Protein AF-A0A3D0MFG6-F1 (afdb_monomer_lite)

Structure (mmCIF, N/CA/C/O backbone):
data_AF-A0A3D0MFG6-F1
#
_entry.id   AF-A0A3D0MFG6-F1
#
loop_
_atom_site.group_PDB
_atom_site.id
_atom_site.type_symbol
_atom_site.label_atom_id
_atom_site.label_alt_id
_atom_site.label_comp_id
_atom_site.label_asym_id
_atom_site.label_entity_id
_atom_site.label_seq_id
_atom_site.pdbx_PDB_ins_code
_atom_site.Cartn_x
_atom_site.Cartn_y
_atom_site.Cartn_z
_atom_site.occupancy
_atom_site.B_iso_or_equiv
_atom_site.auth_seq_id
_atom_site.auth_comp_id
_atom_site.auth_asym_id
_atom_site.auth_atom_id
_atom_site.pdbx_PDB_model_num
ATOM 1 N N . LYS A 1 1 ?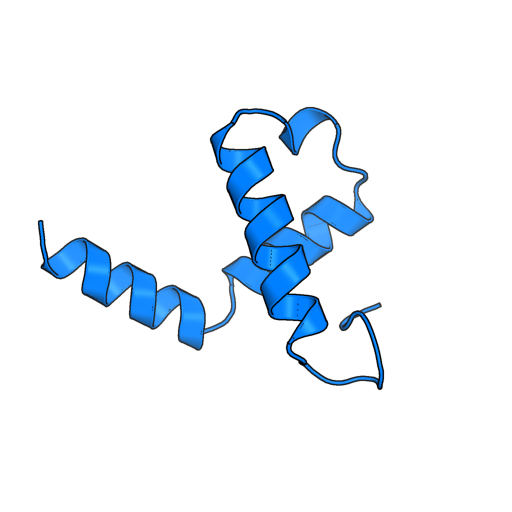 -1.779 -4.390 -12.019 1.00 79.25 1 LYS A N 1
ATOM 2 C CA . LYS A 1 1 ? -1.629 -5.507 -11.056 1.00 79.25 1 LYS A CA 1
ATOM 3 C C . LYS A 1 1 ? -2.436 -5.193 -9.806 1.00 79.25 1 LYS A C 1
ATOM 5 O O . LYS A 1 1 ? -2.454 -4.031 -9.395 1.00 79.25 1 LYS A O 1
ATOM 10 N N . GLU A 1 2 ? -3.161 -6.184 -9.298 1.00 89.38 2 GLU A N 1
ATOM 11 C CA . GLU A 1 2 ? -4.029 -6.054 -8.121 1.00 89.38 2 GLU A CA 1
ATOM 12 C C . GLU A 1 2 ? -3.236 -6.161 -6.813 1.00 89.38 2 GLU A C 1
ATOM 14 O O . GLU A 1 2 ? -3.447 -5.358 -5.911 1.00 89.38 2 GLU A O 1
ATOM 19 N N . PHE A 1 3 ? -2.254 -7.062 -6.778 1.00 94.31 3 PHE A N 1
ATOM 20 C CA . PHE A 1 3 ? -1.326 -7.264 -5.666 1.00 94.31 3 PHE A CA 1
ATOM 21 C C . PHE A 1 3 ? 0.124 -7.103 -6.127 1.00 94.31 3 PHE A C 1
ATOM 23 O O . PHE A 1 3 ? 0.417 -7.159 -7.329 1.00 94.31 3 PHE A O 1
ATOM 30 N N . LEU A 1 4 ? 1.037 -6.892 -5.180 1.00 93.81 4 LEU A N 1
ATOM 31 C CA . LEU A 1 4 ? 2.460 -6.717 -5.476 1.00 93.81 4 LEU A CA 1
ATOM 32 C C . LEU A 1 4 ? 3.162 -8.028 -5.830 1.00 93.81 4 LEU A C 1
ATOM 34 O O . LEU A 1 4 ? 4.047 -8.022 -6.687 1.00 93.81 4 LEU A O 1
ATOM 38 N N . VAL A 1 5 ? 2.782 -9.140 -5.197 1.00 95.69 5 VAL A N 1
ATOM 39 C CA . VAL A 1 5 ? 3.440 -10.438 -5.389 1.00 95.69 5 VAL A CA 1
ATOM 40 C C . VAL A 1 5 ? 2.480 -11.601 -5.141 1.00 95.69 5 VAL A C 1
ATOM 42 O O . VAL A 1 5 ? 1.562 -11.499 -4.333 1.00 95.69 5 VAL A O 1
ATOM 45 N N . ALA A 1 6 ? 2.727 -12.721 -5.825 1.00 94.56 6 ALA A N 1
ATOM 46 C CA . ALA A 1 6 ? 2.054 -14.004 -5.610 1.00 94.56 6 ALA A CA 1
ATOM 47 C C . ALA A 1 6 ? 0.517 -13.970 -5.729 1.00 94.56 6 ALA A C 1
ATOM 49 O O . ALA A 1 6 ? -0.158 -14.747 -5.052 1.00 94.56 6 ALA A O 1
ATOM 50 N N . ASP A 1 7 ? -0.001 -13.046 -6.549 1.00 95.19 7 ASP A N 1
ATOM 51 C CA . ASP A 1 7 ? -1.416 -12.894 -6.916 1.00 95.19 7 ASP A CA 1
ATOM 52 C C . ASP A 1 7 ? -2.394 -12.904 -5.728 1.00 95.19 7 ASP A C 1
ATOM 54 O O . ASP A 1 7 ? -3.559 -13.274 -5.855 1.00 95.19 7 ASP A O 1
ATOM 58 N N . ARG A 1 8 ? -1.928 -12.463 -4.554 1.00 95.44 8 ARG A N 1
ATOM 59 C CA . ARG A 1 8 ? -2.738 -12.337 -3.339 1.00 95.44 8 ARG A CA 1
ATOM 60 C C . ARG A 1 8 ? -2.256 -11.181 -2.477 1.00 95.44 8 ARG A C 1
ATOM 62 O O . ARG A 1 8 ? -1.130 -10.720 -2.614 1.00 95.44 8 ARG A O 1
ATOM 69 N N . PHE A 1 9 ? -3.081 -10.770 -1.520 1.00 95.38 9 PHE A N 1
ATOM 70 C CA . PHE A 1 9 ? -2.686 -9.785 -0.518 1.00 95.38 9 PHE A CA 1
ATOM 71 C C . PHE A 1 9 ? -1.664 -10.370 0.470 1.00 95.38 9 PHE A C 1
ATOM 73 O O . PHE A 1 9 ? -1.899 -11.417 1.077 1.00 95.38 9 PHE A O 1
ATOM 80 N N . THR A 1 10 ? -0.541 -9.682 0.646 1.00 96.94 10 THR A N 1
ATOM 81 C CA . THR A 1 10 ? 0.601 -10.098 1.466 1.00 96.94 10 THR A CA 1
ATOM 82 C C . THR A 1 10 ? 1.120 -8.956 2.342 1.00 96.94 10 THR A C 1
ATOM 84 O O . THR A 1 10 ? 0.681 -7.808 2.255 1.00 96.94 10 THR A O 1
ATOM 87 N N . ILE A 1 11 ? 2.119 -9.257 3.175 1.00 96.94 11 ILE A N 1
ATOM 88 C CA . ILE A 1 11 ? 2.840 -8.246 3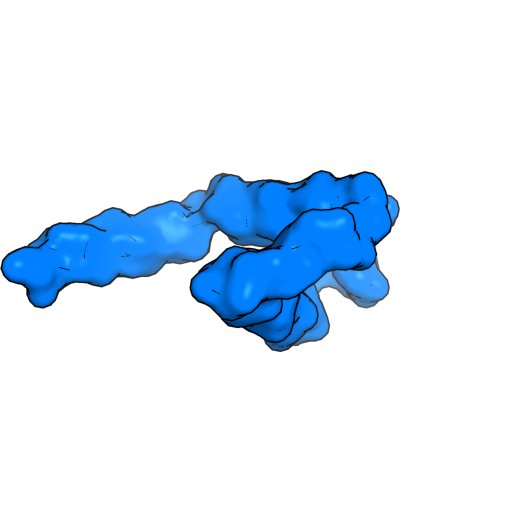.955 1.00 96.94 11 ILE A CA 1
ATOM 89 C C . ILE A 1 11 ? 3.521 -7.186 3.074 1.00 96.94 11 ILE A C 1
ATOM 91 O O . ILE A 1 11 ? 3.651 -6.043 3.506 1.00 96.94 11 ILE A O 1
ATOM 95 N N . ALA A 1 12 ? 3.892 -7.515 1.829 1.00 97.25 12 ALA A N 1
ATOM 96 C CA . ALA A 1 12 ? 4.460 -6.537 0.902 1.00 97.25 12 ALA A CA 1
ATOM 97 C C . ALA A 1 12 ? 3.453 -5.417 0.600 1.00 97.25 12 ALA A C 1
ATOM 99 O O . ALA A 1 12 ? 3.809 -4.239 0.600 1.00 97.25 12 ALA A O 1
ATOM 100 N N . ASP A 1 13 ? 2.181 -5.773 0.406 1.00 96.69 13 ASP A N 1
ATOM 101 C CA . ASP A 1 13 ? 1.102 -4.825 0.136 1.00 96.69 13 ASP A CA 1
ATOM 102 C C . ASP A 1 13 ? 0.834 -3.918 1.346 1.00 96.69 13 ASP A C 1
ATOM 104 O O . ASP A 1 13 ? 0.596 -2.723 1.180 1.00 96.69 13 ASP A O 1
ATOM 108 N N . ILE A 1 14 ? 0.948 -4.461 2.563 1.00 95.25 14 ILE A N 1
ATOM 109 C CA . ILE A 1 14 ? 0.831 -3.701 3.815 1.00 95.25 14 ILE A CA 1
ATOM 110 C C . ILE A 1 14 ? 1.999 -2.718 3.965 1.00 95.25 14 ILE A C 1
ATOM 112 O O . ILE A 1 14 ? 1.770 -1.534 4.208 1.00 95.25 14 ILE A O 1
ATOM 116 N N . ALA A 1 15 ? 3.240 -3.183 3.799 1.00 97.38 15 ALA A N 1
ATOM 117 C CA . ALA A 1 15 ? 4.438 -2.363 3.981 1.00 97.38 15 ALA A CA 1
ATOM 118 C C . ALA A 1 15 ? 4.499 -1.205 2.971 1.00 97.38 15 ALA A C 1
ATOM 120 O O . ALA A 1 15 ? 4.670 -0.045 3.349 1.00 97.38 15 ALA A O 1
ATOM 121 N N . VAL A 1 16 ? 4.285 -1.504 1.686 1.00 96.12 16 VAL A N 1
ATOM 122 C CA . VAL A 1 16 ? 4.241 -0.485 0.628 1.00 96.12 16 VAL A CA 1
ATOM 123 C C . VAL A 1 16 ? 3.016 0.413 0.789 1.00 96.12 16 VAL A C 1
ATOM 125 O O . VAL A 1 16 ? 3.125 1.626 0.625 1.00 96.12 16 VAL A O 1
ATOM 128 N N . GLY A 1 17 ? 1.863 -0.149 1.159 1.00 95.62 17 GLY A N 1
ATOM 129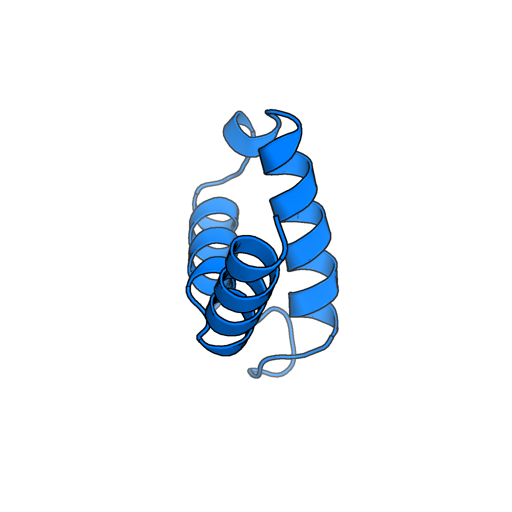 C CA . GLY A 1 17 ? 0.652 0.613 1.450 1.00 95.62 17 GLY A CA 1
ATOM 130 C C . GLY A 1 17 ? 0.856 1.654 2.544 1.00 95.62 17 GLY A C 1
ATOM 131 O O . GLY A 1 17 ? 0.466 2.806 2.369 1.00 95.62 17 GLY A O 1
ATOM 132 N N . TYR A 1 18 ? 1.523 1.276 3.637 1.00 95.12 18 TYR A N 1
ATOM 133 C CA . TYR A 1 18 ? 1.885 2.199 4.709 1.00 95.12 18 TYR A CA 1
ATOM 134 C C . TYR A 1 18 ? 2.836 3.296 4.220 1.00 95.12 18 TYR A C 1
ATOM 136 O O . TYR A 1 18 ? 2.555 4.471 4.440 1.00 95.12 18 TYR A O 1
ATOM 144 N N . ALA A 1 19 ? 3.913 2.943 3.509 1.00 96.56 19 ALA A N 1
ATOM 145 C CA . ALA A 1 19 ? 4.872 3.921 2.989 1.00 96.56 19 ALA A CA 1
ATOM 146 C C . ALA A 1 19 ? 4.209 4.952 2.054 1.00 96.56 19 ALA A C 1
ATOM 148 O O . ALA A 1 19 ? 4.454 6.154 2.167 1.00 96.56 19 ALA A O 1
ATOM 149 N N . LEU A 1 20 ? 3.320 4.493 1.16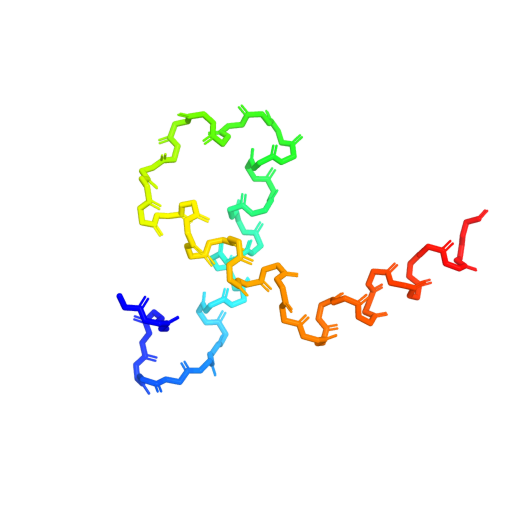9 1.00 96.31 20 LEU A N 1
ATOM 150 C CA . LEU A 1 20 ? 2.558 5.353 0.262 1.00 96.31 20 LEU A CA 1
ATOM 151 C C . LEU A 1 20 ? 1.517 6.204 1.002 1.00 96.31 20 LEU A C 1
ATOM 153 O O . LEU A 1 20 ? 1.379 7.394 0.726 1.00 96.31 20 LEU A O 1
ATOM 157 N N . HIS A 1 21 ? 0.789 5.629 1.962 1.00 95.12 21 HIS A N 1
ATOM 158 C CA . HIS A 1 21 ? -0.168 6.386 2.768 1.00 95.12 21 HIS A CA 1
ATOM 159 C C . HIS A 1 21 ? 0.531 7.463 3.607 1.00 95.12 21 HIS A C 1
ATOM 161 O O . HIS A 1 21 ? 0.047 8.590 3.699 1.00 95.12 21 HIS A O 1
ATOM 167 N N . PHE A 1 22 ? 1.695 7.144 4.173 1.00 95.38 22 PHE A N 1
ATOM 168 C CA . PHE A 1 22 ? 2.521 8.091 4.910 1.00 95.38 22 PHE A CA 1
ATOM 169 C C . PHE A 1 22 ? 3.027 9.219 4.007 1.00 95.38 22 PHE A C 1
ATOM 171 O O . PHE A 1 22 ? 2.845 10.389 4.333 1.00 95.38 22 PHE A O 1
ATOM 178 N N . GLY A 1 23 ? 3.563 8.895 2.826 1.00 96.19 23 GLY A N 1
ATOM 179 C CA . GLY A 1 23 ? 3.981 9.908 1.857 1.00 96.19 23 GLY A CA 1
ATOM 180 C C . GLY A 1 23 ? 2.832 10.819 1.407 1.00 96.19 23 GLY A C 1
ATOM 181 O O . GLY A 1 23 ? 3.023 12.026 1.298 1.00 96.19 23 GLY A O 1
ATOM 182 N N . MET A 1 24 ? 1.620 10.283 1.237 1.00 94.94 24 MET A N 1
ATOM 183 C CA . MET A 1 24 ? 0.419 11.087 0.978 1.00 94.94 24 MET A CA 1
ATOM 184 C C . MET A 1 24 ? 0.120 12.066 2.124 1.00 94.94 24 MET A C 1
ATOM 186 O O . MET A 1 24 ? -0.165 13.232 1.867 1.00 94.94 24 MET A O 1
ATOM 190 N N . ARG A 1 25 ? 0.230 11.634 3.388 1.00 93.12 25 ARG A N 1
ATOM 191 C CA . ARG A 1 25 ? 0.041 12.507 4.566 1.00 93.12 25 ARG A CA 1
ATOM 192 C C . ARG A 1 25 ? 1.101 13.609 4.668 1.00 93.12 25 ARG A C 1
ATOM 194 O O . ARG A 1 25 ? 0.826 14.642 5.264 1.00 93.12 25 ARG A O 1
ATOM 201 N N . LEU A 1 26 ? 2.272 13.397 4.071 1.00 95.62 26 LEU A N 1
ATOM 202 C CA . LEU A 1 26 ? 3.345 14.387 3.944 1.00 95.62 26 LEU A CA 1
ATOM 203 C C . LEU A 1 26 ? 3.215 15.284 2.695 1.00 95.62 26 LEU A C 1
ATOM 205 O O . LEU A 1 26 ? 4.104 16.089 2.440 1.00 95.62 26 LEU A O 1
ATOM 209 N N . GLY A 1 27 ? 2.156 15.136 1.890 1.00 94.75 27 GLY A N 1
ATOM 210 C CA . GLY A 1 27 ? 1.958 15.919 0.663 1.00 94.75 27 GLY A CA 1
ATOM 211 C C . GLY A 1 27 ? 2.788 15.450 -0.539 1.00 94.75 27 GLY A C 1
ATOM 212 O O . GLY A 1 27 ? 2.857 16.133 -1.554 1.00 94.75 27 GLY A O 1
ATOM 213 N N . LEU A 1 28 ? 3.408 14.268 -0.479 1.00 95.06 28 LEU A N 1
ATOM 214 C CA . LEU A 1 28 ? 4.234 13.733 -1.572 1.00 95.06 28 LEU A CA 1
ATOM 215 C C . LEU A 1 28 ? 3.416 13.032 -2.670 1.00 95.06 28 LEU A C 1
ATOM 217 O O . LEU A 1 28 ? 3.980 12.595 -3.677 1.00 95.06 28 LEU A O 1
ATOM 221 N N . SER A 1 29 ? 2.098 12.907 -2.492 1.00 91.50 29 SER A N 1
ATOM 222 C CA . SER A 1 29 ? 1.217 12.162 -3.399 1.00 91.50 29 SER A CA 1
ATOM 223 C C . SER A 1 29 ? 1.103 12.760 -4.799 1.00 91.50 29 SER A C 1
ATOM 225 O O . SER A 1 29 ? 0.793 12.028 -5.733 1.00 91.50 29 SER A O 1
ATOM 227 N N . GLU A 1 30 ? 1.399 14.048 -4.981 1.00 92.31 30 GLU A N 1
ATOM 228 C CA . GLU A 1 30 ? 1.408 14.702 -6.302 1.00 92.31 30 GLU A CA 1
ATOM 229 C C . GLU A 1 30 ? 2.421 14.073 -7.268 1.00 92.31 30 GLU A C 1
ATOM 231 O O . GLU A 1 30 ? 2.253 14.111 -8.483 1.00 92.31 30 GLU A O 1
ATOM 236 N N . ARG A 1 31 ? 3.470 13.441 -6.729 1.00 93.75 31 ARG A N 1
ATOM 237 C CA . ARG A 1 31 ? 4.518 12.775 -7.514 1.00 93.75 31 ARG A CA 1
ATOM 238 C C . ARG A 1 31 ? 4.170 11.325 -7.856 1.00 93.75 31 ARG A C 1
ATOM 240 O O . ARG A 1 31 ? 4.955 10.644 -8.519 1.00 93.75 31 ARG A O 1
ATOM 247 N N . TYR A 1 32 ? 3.038 10.807 -7.378 1.00 95.94 32 TYR A N 1
ATOM 248 C CA . TYR A 1 32 ? 2.662 9.417 -7.605 1.00 95.94 32 TYR A CA 1
ATOM 249 C C . TYR A 1 32 ? 2.188 9.209 -9.038 1.00 95.94 32 TYR A C 1
ATOM 251 O O . TYR A 1 32 ? 1.320 9.906 -9.556 1.00 95.94 32 TYR A O 1
ATOM 259 N N . LYS A 1 33 ? 2.744 8.179 -9.679 1.00 96.00 33 LYS A N 1
ATOM 260 C CA . LYS A 1 33 ? 2.273 7.733 -10.989 1.00 96.00 33 LYS A CA 1
ATOM 261 C C . LYS A 1 33 ? 0.826 7.228 -10.874 1.00 96.00 33 LYS A C 1
ATOM 263 O O . LYS A 1 33 ? 0.482 6.642 -9.843 1.00 96.00 33 LYS A O 1
ATOM 268 N N . PRO A 1 34 ? 0.010 7.314 -11.942 1.00 95.19 34 PRO A N 1
ATOM 269 C CA . PRO A 1 34 ? -1.398 6.909 -11.902 1.00 95.19 34 PRO A CA 1
ATOM 270 C C . PRO A 1 34 ? -1.637 5.496 -11.351 1.00 95.19 34 PRO A C 1
ATOM 272 O O . PRO A 1 34 ? -2.552 5.277 -10.561 1.00 95.19 34 PRO A O 1
ATOM 275 N N . ASN A 1 35 ? -0.777 4.530 -11.698 1.00 94.12 35 ASN A N 1
ATOM 276 C CA . ASN A 1 35 ? -0.894 3.168 -11.173 1.00 94.12 35 ASN A CA 1
ATOM 277 C C . ASN A 1 35 ? -0.622 3.082 -9.659 1.00 94.12 35 ASN A C 1
ATOM 279 O O . ASN A 1 35 ? -1.284 2.301 -8.981 1.00 94.12 35 ASN A O 1
ATOM 283 N N . THR A 1 36 ? 0.311 3.877 -9.130 1.00 95.00 36 THR A N 1
ATOM 284 C CA . THR A 1 36 ? 0.601 3.952 -7.689 1.00 95.00 36 THR A CA 1
ATOM 285 C C . THR A 1 36 ? -0.575 4.563 -6.937 1.00 95.00 36 THR A C 1
ATOM 287 O O . THR A 1 36 ? -0.981 4.023 -5.913 1.00 95.00 36 THR A O 1
ATOM 290 N N . THR A 1 37 ? -1.174 5.629 -7.474 1.00 95.19 37 THR A N 1
ATOM 291 C CA . THR A 1 37 ? -2.362 6.269 -6.891 1.00 95.19 37 THR A CA 1
ATOM 292 C C . THR A 1 37 ? -3.556 5.321 -6.876 1.00 95.19 37 THR A C 1
ATOM 294 O O . THR A 1 37 ? -4.147 5.107 -5.821 1.00 95.19 37 THR A O 1
ATOM 297 N N . ARG A 1 38 ? -3.861 4.676 -8.011 1.00 95.56 38 ARG A N 1
ATOM 298 C CA . ARG A 1 38 ? -4.911 3.648 -8.106 1.00 95.56 38 ARG A CA 1
ATOM 299 C C . ARG A 1 38 ? -4.685 2.526 -7.091 1.00 95.56 38 ARG A C 1
ATOM 301 O O . ARG A 1 38 ? -5.621 2.083 -6.430 1.00 95.56 38 ARG A O 1
ATOM 308 N N . TYR A 1 39 ? -3.445 2.053 -6.981 1.00 95.94 39 TYR A N 1
ATOM 309 C CA . TYR A 1 39 ? -3.083 0.978 -6.064 1.00 95.94 39 TYR A CA 1
ATOM 310 C C . TYR A 1 39 ? -3.241 1.396 -4.594 1.00 95.94 39 TYR A C 1
ATOM 312 O O . TYR A 1 39 ? -3.891 0.687 -3.830 1.00 95.94 39 TYR A O 1
ATOM 320 N N . LEU A 1 40 ? -2.745 2.578 -4.211 1.00 95.75 40 LEU A N 1
ATOM 321 C CA . LEU A 1 40 ? -2.945 3.137 -2.872 1.00 95.75 40 LEU A CA 1
ATOM 322 C C . LEU A 1 40 ? -4.437 3.289 -2.548 1.00 95.75 40 LEU A C 1
ATOM 324 O O . LEU A 1 40 ? -4.872 2.864 -1.484 1.00 95.75 40 LEU A O 1
ATOM 328 N N . GLN A 1 41 ? -5.239 3.832 -3.467 1.00 94.94 41 GLN A N 1
ATOM 329 C CA . GLN A 1 41 ? -6.688 3.951 -3.282 1.00 94.94 41 GLN A CA 1
ATOM 330 C C . GLN A 1 41 ? -7.344 2.586 -3.042 1.00 94.94 41 GLN A C 1
ATOM 332 O O . GLN A 1 41 ? -8.127 2.450 -2.104 1.00 94.94 41 GLN A O 1
ATOM 337 N N . ALA A 1 42 ? -6.986 1.559 -3.818 1.00 95.12 42 ALA A N 1
ATOM 338 C CA . ALA A 1 42 ? -7.498 0.204 -3.617 1.00 95.12 42 ALA A CA 1
ATOM 339 C C . ALA A 1 42 ? -7.143 -0.354 -2.225 1.00 95.12 42 ALA A C 1
ATOM 341 O O . ALA A 1 42 ? -7.995 -0.956 -1.570 1.00 95.12 42 ALA A O 1
ATOM 342 N N . LEU A 1 43 ? -5.920 -0.110 -1.737 1.00 94.69 43 LEU A N 1
ATOM 343 C CA . LEU A 1 43 ? -5.509 -0.496 -0.383 1.00 94.69 43 LEU A CA 1
ATOM 344 C C . LEU A 1 43 ? -6.306 0.238 0.701 1.00 94.69 43 LEU A C 1
ATOM 346 O O . LEU A 1 43 ? -6.725 -0.390 1.674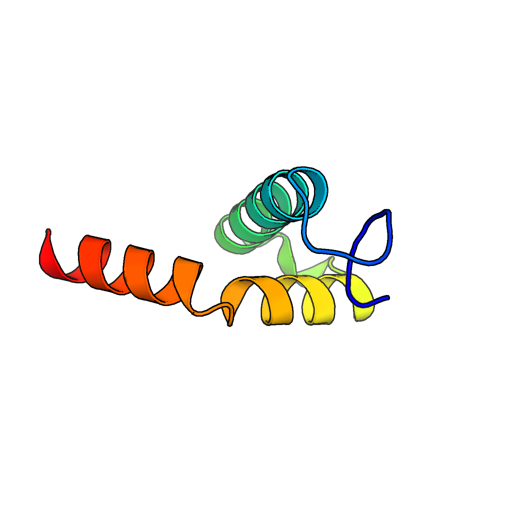 1.00 94.69 43 LEU A O 1
ATOM 350 N N . LEU A 1 44 ? -6.558 1.539 0.517 1.00 93.00 44 LEU A N 1
ATOM 351 C CA . LEU A 1 44 ? -7.310 2.349 1.478 1.00 93.00 44 LEU A CA 1
ATOM 352 C C . LEU A 1 44 ? -8.793 1.964 1.564 1.00 93.00 44 LEU A C 1
ATOM 354 O O . LEU A 1 44 ? -9.423 2.149 2.602 1.00 93.00 44 LEU A O 1
ATOM 358 N N . GLN A 1 45 ? -9.353 1.391 0.497 1.00 94.56 45 GLN A N 1
ATOM 359 C CA . GLN A 1 45 ? -10.747 0.948 0.464 1.00 94.56 45 GLN A CA 1
ATOM 360 C C . GLN A 1 45 ? -10.981 -0.425 1.119 1.00 94.56 45 GLN A C 1
ATOM 362 O O . GLN A 1 45 ? -12.135 -0.840 1.253 1.00 94.56 45 GLN A O 1
ATOM 367 N N . ARG A 1 46 ? -9.929 -1.136 1.555 1.00 93.06 46 ARG A N 1
ATOM 368 C CA . ARG A 1 46 ? -10.068 -2.481 2.136 1.00 93.06 46 ARG A CA 1
ATOM 369 C C . ARG A 1 46 ? -10.880 -2.444 3.444 1.00 93.06 46 ARG A C 1
ATOM 371 O O . ARG A 1 46 ? -10.556 -1.647 4.327 1.00 93.06 46 ARG A O 1
ATOM 378 N N . PRO A 1 47 ? -11.860 -3.353 3.641 1.00 94.19 47 PRO A N 1
ATOM 379 C CA . PRO A 1 47 ? -12.723 -3.349 4.827 1.00 94.19 47 PRO A CA 1
ATOM 380 C C . PRO A 1 47 ? -11.966 -3.397 6.155 1.00 94.19 47 PRO A C 1
ATOM 382 O O . PRO A 1 47 ? -12.346 -2.720 7.103 1.00 94.19 47 PRO A O 1
ATOM 385 N N . ALA A 1 48 ? -10.875 -4.167 6.221 1.00 92.25 48 ALA A N 1
ATOM 386 C CA . ALA A 1 48 ? -10.057 -4.266 7.426 1.00 92.25 48 ALA A CA 1
ATOM 387 C C . ALA A 1 48 ? -9.449 -2.912 7.829 1.00 92.25 48 ALA A C 1
ATOM 389 O O . ALA A 1 48 ? -9.466 -2.573 9.007 1.00 92.25 48 ALA A O 1
ATOM 390 N N . LEU A 1 49 ? -8.976 -2.117 6.859 1.00 90.50 49 LEU A N 1
ATOM 391 C CA . LEU A 1 49 ? -8.412 -0.800 7.146 1.00 90.50 49 LEU A CA 1
ATOM 392 C C . LEU A 1 49 ? -9.494 0.184 7.601 1.00 90.50 49 LEU A C 1
ATOM 394 O O . LEU A 1 49 ? -9.283 0.889 8.584 1.00 90.50 49 LEU A O 1
ATOM 398 N N . LYS A 1 50 ? -10.649 0.198 6.923 1.00 91.38 50 LYS A N 1
ATOM 399 C CA . LYS A 1 50 ? -11.788 1.049 7.301 1.00 91.38 50 LYS A CA 1
ATOM 400 C C . LYS A 1 50 ? -12.245 0.775 8.732 1.00 91.38 50 LYS A C 1
ATOM 402 O O . LYS A 1 50 ? -12.298 1.698 9.529 1.00 91.38 50 LYS A O 1
ATOM 407 N N . ARG A 1 51 ? -12.413 -0.502 9.103 1.00 92.00 51 ARG A N 1
ATOM 408 C CA . ARG A 1 51 ? -12.745 -0.894 10.486 1.00 92.00 51 ARG A CA 1
ATOM 409 C C . ARG A 1 51 ? -11.745 -0.336 11.499 1.00 92.00 51 ARG A C 1
ATOM 411 O O . ARG A 1 51 ? -12.140 0.149 12.550 1.00 92.00 51 ARG A O 1
ATOM 418 N N . THR A 1 52 ? -10.444 -0.385 11.201 1.00 90.38 52 THR A N 1
ATOM 419 C CA . THR A 1 52 ? -9.427 0.206 12.084 1.00 90.38 52 THR A CA 1
ATOM 420 C C . THR A 1 52 ? -9.531 1.731 12.153 1.00 90.38 52 THR A C 1
ATOM 422 O O . THR A 1 52 ? -9.287 2.301 13.212 1.00 90.38 52 THR A O 1
ATOM 425 N N . GLN A 1 53 ? 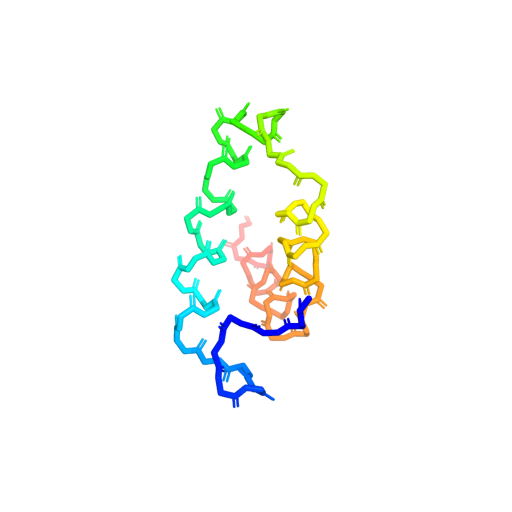-9.877 2.407 11.055 1.00 86.69 53 GLN A N 1
ATOM 426 C CA . GLN A 1 53 ? -10.110 3.854 11.049 1.00 86.69 53 GLN A CA 1
ATOM 427 C C . GLN A 1 53 ? -11.339 4.232 11.883 1.00 86.69 53 GLN A C 1
ATOM 429 O O . GLN A 1 53 ? -11.246 5.177 12.659 1.00 86.69 53 GLN A O 1
ATOM 434 N N . ASP A 1 54 ? -12.424 3.460 11.799 1.00 86.25 54 ASP A N 1
ATOM 435 C CA . ASP A 1 54 ? -13.634 3.662 12.605 1.00 86.25 54 ASP A CA 1
ATOM 436 C C . ASP A 1 54 ? -13.329 3.511 14.103 1.00 86.25 54 ASP A C 1
ATOM 438 O O . ASP A 1 54 ? -13.699 4.363 14.910 1.00 86.25 54 ASP A O 1
ATOM 442 N N . ILE A 1 55 ? -12.557 2.479 14.473 1.00 87.75 55 ILE A N 1
ATOM 443 C CA . ILE A 1 55 ? -12.076 2.296 15.851 1.00 87.75 55 ILE A CA 1
ATOM 444 C C . ILE A 1 55 ? -11.255 3.512 16.290 1.00 87.75 55 ILE A C 1
ATOM 446 O O . ILE A 1 55 ? -11.508 4.061 17.357 1.00 87.75 55 ILE A O 1
ATOM 450 N N . LYS A 1 56 ? -10.306 3.980 15.469 1.00 76.06 56 LYS A N 1
ATOM 451 C CA . LYS A 1 56 ? -9.502 5.171 15.790 1.00 76.06 56 LYS A CA 1
ATOM 452 C C . LYS A 1 56 ? -10.353 6.435 15.942 1.00 76.06 56 LYS A C 1
ATOM 454 O O . LYS A 1 56 ? -10.044 7.248 16.802 1.00 76.06 56 LYS A O 1
ATOM 459 N N . ALA A 1 57 ? -11.395 6.598 15.128 1.00 73.62 57 ALA A N 1
ATOM 460 C CA . ALA A 1 57 ? -12.297 7.746 15.188 1.00 73.62 57 ALA A CA 1
ATOM 461 C C . ALA A 1 57 ? -13.169 7.745 16.454 1.00 73.62 57 ALA A C 1
ATOM 463 O O . ALA A 1 57 ? -13.464 8.807 16.979 1.00 73.62 57 ALA A O 1
ATOM 464 N N . SER A 1 58 ? -13.539 6.569 16.970 1.00 70.94 58 SER A N 1
ATOM 465 C CA . SER A 1 58 ? -14.292 6.430 18.230 1.00 70.94 58 SER A CA 1
ATOM 466 C C . SER A 1 58 ? -13.466 6.622 19.513 1.00 70.94 58 SER A C 1
ATOM 468 O O . SER A 1 58 ? -14.020 6.542 20.606 1.00 70.94 58 SER A O 1
ATOM 470 N N . GLN A 1 59 ? -12.148 6.808 19.397 1.00 59.66 59 GLN A N 1
ATOM 471 C CA . GLN A 1 59 ? -11.196 6.870 20.519 1.00 59.66 59 GLN A CA 1
ATOM 472 C C . GLN A 1 59 ? -10.611 8.279 20.736 1.00 59.66 59 GLN A C 1
ATOM 474 O O . GLN A 1 59 ? -9.651 8.427 21.492 1.00 59.66 59 GLN A O 1
ATOM 479 N N . GLY A 1 60 ? -11.149 9.296 20.057 1.00 52.59 60 GLY A N 1
ATOM 480 C CA . GLY A 1 60 ? -10.839 10.715 20.265 1.00 52.59 60 GLY A CA 1
ATOM 481 C C . GLY A 1 60 ? -12.089 11.480 20.661 1.00 52.59 60 GLY A C 1
ATOM 482 O O . GLY A 1 60 ? -11.936 12.446 21.436 1.00 52.59 60 GLY A O 1
#

Foldseek 3Di:
DQDDDDPDDDVVLVVLLVVQVVCVVVVNCVVDDPVRVVNNVSVCPDPVNVVVVVVVVVVD

Radius of gyration: 12.4 Å; chains: 1; bounding box: 19×30×32 Å

Sequence (60 aa):
KEFLVADRFTIADIAVGYALHFGMRLGLSERYKPNTTRYLQALLQRPALKRTQDIKASQG

Secondary structure (DSSP, 8-state):
--SSSTTS--HHHHHHHHHHHHHHHTTGGGG--HHHHHHHHHHHT-HHHHHHHHHHHTT-

pLDDT: mean 91.65, std 8.55, range [52.59, 97.38]